Protein AF-A0A851FBN4-F1 (afdb_monomer_lite)

Secondary structure (DSSP, 8-state):
----SS-EEEETTTT--EEE-SSTTTSGGGTTS-GGGGT--TT-EEEEEETTTTEEEEEEPPP-S-PPTT------SPPPPPPPPPPPP---------------------

Organism: Pitta sordida (NCBI:txid9163)

Foldseek 3Di:
DQQADQKWKAWPPVPGHTQGGSDPPPRPVNPPPDPVVVVDDQQTWMWIDRPQLRDIDIDGDHDDPPDDPPDDDDDDDDHDDHRDGDDDDPDPPPPPPDDPDDDDDDDDDD

InterPro domains:
  IPR028077 Ubiquitin/SUMO-activating enzyme ubiquitin-like domain [PF14732] (1-68)
  IPR032426 SUMO-activating enzyme subunit 2, C-terminal domain [PF16195] (78-109)

Structure (mmCIF, N/CA/C/O backbone):
data_AF-A0A851FBN4-F1
#
_entry.id   AF-A0A851FBN4-F1
#
loop_
_atom_site.group_PDB
_atom_site.id
_atom_site.type_symbol
_atom_site.label_atom_id
_atom_site.label_alt_id
_atom_site.label_comp_id
_atom_site.label_asym_id
_atom_site.label_entity_id
_at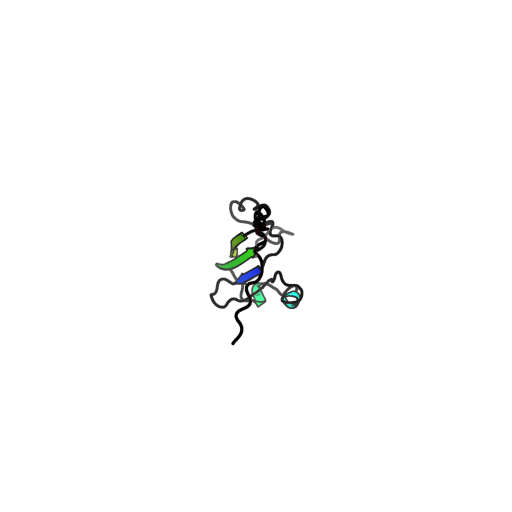om_site.label_seq_id
_atom_site.pdbx_PDB_ins_code
_atom_site.Cartn_x
_atom_site.Cartn_y
_atom_site.Cartn_z
_atom_site.occupancy
_atom_site.B_iso_or_equiv
_atom_site.auth_seq_id
_atom_site.auth_comp_id
_atom_site.auth_asym_id
_atom_site.auth_atom_id
_atom_site.pdbx_PDB_model_num
ATOM 1 N N . LYS A 1 1 ? 0.820 8.939 6.995 1.00 86.38 1 LYS A N 1
ATOM 2 C CA . LYS A 1 1 ? 0.852 8.186 8.279 1.00 86.38 1 LYS A CA 1
ATOM 3 C C . LYS A 1 1 ? 2.226 7.571 8.571 1.00 86.38 1 LYS A C 1
ATOM 5 O O . LYS A 1 1 ? 2.703 7.781 9.675 1.00 86.38 1 LYS A O 1
ATOM 10 N N . PHE A 1 2 ? 2.866 6.883 7.616 1.00 91.69 2 PHE A N 1
ATOM 11 C CA . PHE A 1 2 ? 4.118 6.131 7.840 1.00 91.69 2 PHE A CA 1
ATOM 12 C C . PHE A 1 2 ? 5.425 6.848 7.448 1.00 91.69 2 PHE A C 1
ATOM 14 O O . PHE A 1 2 ? 6.485 6.254 7.561 1.00 91.69 2 PHE A O 1
ATOM 21 N N . ALA A 1 3 ? 5.358 8.122 7.041 1.00 92.12 3 ALA A N 1
ATOM 22 C CA . ALA A 1 3 ? 6.521 8.988 6.785 1.00 92.12 3 ALA A CA 1
ATOM 23 C C . ALA A 1 3 ? 7.542 8.470 5.743 1.00 92.12 3 ALA A C 1
ATOM 25 O O . ALA A 1 3 ? 8.709 8.847 5.812 1.00 92.12 3 ALA A O 1
ATOM 26 N N . MET A 1 4 ? 7.077 7.669 4.778 1.00 93.50 4 MET A N 1
ATOM 27 C CA . MET A 1 4 ? 7.837 7.324 3.572 1.00 93.50 4 MET A CA 1
ATOM 28 C C . MET A 1 4 ? 7.971 8.542 2.651 1.00 93.50 4 MET A C 1
ATOM 30 O O . MET A 1 4 ? 7.046 9.356 2.562 1.00 93.50 4 MET A O 1
ATOM 34 N N . VAL A 1 5 ? 9.128 8.671 2.009 1.00 94.88 5 VAL A N 1
ATOM 35 C CA . VAL A 1 5 ? 9.497 9.736 1.069 1.00 94.88 5 VAL A CA 1
ATOM 36 C C . VAL A 1 5 ? 9.115 9.353 -0.358 1.00 94.88 5 VAL A C 1
ATOM 38 O O . VAL A 1 5 ? 8.460 10.144 -1.033 1.00 94.88 5 VAL A O 1
ATOM 41 N N . ALA A 1 6 ? 9.503 8.159 -0.801 1.00 96.56 6 ALA A N 1
ATOM 42 C CA . ALA A 1 6 ? 9.287 7.658 -2.154 1.00 96.56 6 ALA A CA 1
ATOM 43 C C . ALA A 1 6 ? 8.976 6.149 -2.099 1.00 96.56 6 ALA A C 1
ATOM 45 O O . ALA A 1 6 ? 9.861 5.334 -2.351 1.00 96.56 6 ALA A O 1
ATOM 46 N N . PRO A 1 7 ? 7.752 5.771 -1.684 1.00 97.38 7 PRO A N 1
ATOM 47 C CA . PRO A 1 7 ? 7.409 4.376 -1.456 1.00 97.38 7 PRO A CA 1
ATOM 48 C C . PRO A 1 7 ? 7.068 3.625 -2.747 1.00 97.38 7 PRO A C 1
ATOM 50 O O . PRO A 1 7 ? 6.259 4.091 -3.548 1.00 97.38 7 PRO A O 1
ATOM 53 N N . ASP A 1 8 ? 7.565 2.400 -2.841 1.00 98.25 8 ASP A N 1
ATOM 54 C CA . ASP A 1 8 ? 7.111 1.355 -3.749 1.00 98.25 8 ASP A CA 1
ATOM 55 C C . ASP A 1 8 ? 6.224 0.377 -2.973 1.00 98.25 8 ASP A C 1
ATOM 57 O O . ASP A 1 8 ? 6.615 -0.138 -1.925 1.00 98.25 8 ASP A O 1
ATOM 61 N N . VAL A 1 9 ? 4.999 0.131 -3.444 1.00 98.50 9 VAL A N 1
ATOM 62 C CA . VAL A 1 9 ? 4.028 -0.725 -2.746 1.00 98.50 9 VAL A CA 1
ATOM 63 C C . VAL A 1 9 ? 3.576 -1.862 -3.641 1.00 98.50 9 VAL A C 1
ATOM 65 O O . VAL A 1 9 ? 2.991 -1.634 -4.701 1.00 98.50 9 VAL A O 1
ATOM 68 N N . GLN A 1 10 ? 3.757 -3.09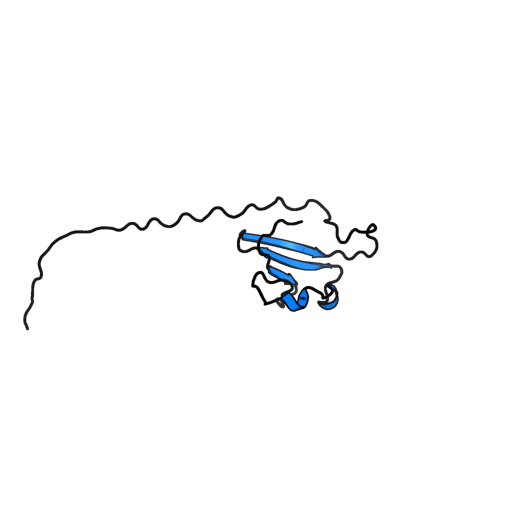1 -3.164 1.00 98.44 10 GLN A N 1
ATOM 69 C CA . GLN A 1 10 ? 3.319 -4.307 -3.840 1.00 98.44 10 GLN A CA 1
ATOM 70 C C . GLN A 1 10 ? 2.428 -5.182 -2.955 1.00 98.44 10 GLN A C 1
ATOM 72 O O . GLN A 1 10 ? 2.457 -5.108 -1.724 1.00 98.44 10 GLN A O 1
ATOM 77 N N . ILE A 1 11 ? 1.651 -6.057 -3.591 1.00 98.19 11 ILE A N 1
ATOM 78 C CA . ILE A 1 11 ? 0.945 -7.136 -2.893 1.00 98.19 11 ILE A CA 1
ATOM 79 C C . ILE A 1 11 ? 1.948 -8.253 -2.574 1.00 98.19 11 ILE A C 1
ATOM 81 O O . ILE A 1 11 ? 2.622 -8.763 -3.468 1.00 98.19 11 ILE A O 1
ATOM 85 N N . ASP A 1 12 ? 2.013 -8.667 -1.308 1.00 96.56 12 ASP A N 1
ATOM 86 C CA . ASP A 1 12 ? 2.837 -9.792 -0.844 1.00 96.56 12 ASP A CA 1
ATOM 87 C C . ASP A 1 12 ? 2.134 -11.130 -1.159 1.00 96.56 12 ASP A C 1
ATOM 89 O O . ASP A 1 12 ? 1.634 -11.837 -0.282 1.00 96.56 12 ASP A O 1
ATOM 93 N N . ASP A 1 13 ? 2.000 -11.427 -2.456 1.00 93.06 13 ASP A N 1
ATOM 94 C CA . ASP A 1 13 ? 1.376 -12.644 -2.997 1.00 93.06 13 ASP A CA 1
ATOM 95 C C . ASP A 1 13 ? 2.338 -13.508 -3.834 1.00 93.06 13 ASP A C 1
ATOM 97 O O . ASP A 1 13 ? 1.930 -14.508 -4.431 1.00 93.06 13 ASP A O 1
ATOM 101 N N . GLY A 1 14 ? 3.615 -13.118 -3.892 1.00 92.56 14 GLY A N 1
ATOM 102 C CA . GLY A 1 14 ? 4.659 -13.771 -4.682 1.00 92.56 14 GLY A CA 1
ATOM 103 C C . GLY A 1 14 ? 4.601 -13.499 -6.190 1.00 92.56 14 GLY A C 1
ATOM 104 O O . GLY A 1 14 ? 5.456 -14.001 -6.916 1.00 92.56 14 GLY A O 1
ATOM 105 N N . LYS A 1 15 ? 3.628 -12.719 -6.682 1.00 93.50 15 LYS A N 1
ATOM 106 C CA . LYS A 1 15 ? 3.535 -12.336 -8.103 1.00 93.50 15 LYS A CA 1
ATOM 107 C C . LYS A 1 15 ? 4.209 -11.003 -8.407 1.00 93.50 15 LYS A C 1
ATOM 109 O O . LYS A 1 15 ? 4.464 -10.729 -9.575 1.00 93.50 15 LYS A O 1
ATOM 114 N N . GLY A 1 16 ? 4.469 -10.189 -7.383 1.00 85.81 16 GLY A N 1
ATOM 115 C CA . GLY A 1 16 ? 5.044 -8.854 -7.550 1.00 85.81 16 GLY A CA 1
ATOM 116 C C . GLY A 1 16 ? 4.055 -7.872 -8.176 1.00 85.81 16 GLY A C 1
ATOM 117 O O . GLY A 1 16 ? 4.430 -7.082 -9.035 1.00 85.81 16 GLY A O 1
ATOM 118 N N . THR A 1 17 ? 2.770 -7.946 -7.808 1.00 94.75 17 THR A N 1
ATOM 119 C CA . THR A 1 17 ? 1.779 -6.978 -8.302 1.00 94.75 17 THR A CA 1
ATOM 120 C C . THR A 1 17 ? 2.060 -5.605 -7.687 1.00 94.75 17 THR A C 1
ATOM 122 O O . THR A 1 17 ? 1.786 -5.404 -6.502 1.00 94.75 17 THR A O 1
ATOM 125 N N . ILE A 1 18 ? 2.580 -4.674 -8.490 1.00 96.62 18 ILE A N 1
ATOM 126 C CA . ILE A 1 18 ? 2.898 -3.299 -8.078 1.00 96.62 18 ILE A CA 1
ATOM 127 C C . ILE A 1 18 ? 1.625 -2.442 -8.091 1.00 96.62 18 ILE A C 1
ATOM 129 O O . ILE A 1 18 ? 0.868 -2.431 -9.065 1.00 96.62 18 ILE A O 1
ATOM 133 N N . LEU A 1 19 ? 1.385 -1.729 -6.992 1.00 98.19 19 LEU A N 1
ATOM 134 C CA . LEU A 1 19 ? 0.251 -0.822 -6.802 1.00 98.19 19 LEU A CA 1
ATOM 135 C C . LEU A 1 19 ? 0.675 0.639 -6.938 1.00 98.19 19 LEU A C 1
ATOM 137 O O . LEU A 1 19 ? 0.011 1.400 -7.643 1.00 98.19 19 LEU A O 1
ATOM 141 N N . ILE A 1 20 ? 1.768 0.997 -6.264 1.00 98.44 20 ILE A N 1
ATOM 142 C CA . ILE A 1 20 ? 2.380 2.327 -6.238 1.00 98.44 20 ILE A CA 1
ATOM 143 C C . ILE A 1 20 ? 3.851 2.135 -6.587 1.00 98.44 20 ILE A C 1
ATOM 145 O O . ILE A 1 20 ? 4.489 1.267 -5.994 1.00 98.44 20 ILE A O 1
ATOM 149 N N . SER A 1 21 ? 4.351 2.923 -7.531 1.00 98.19 21 SER A N 1
ATOM 150 C CA . SER A 1 21 ? 5.768 3.014 -7.867 1.00 98.19 21 SER A CA 1
ATOM 151 C C . SER A 1 21 ? 6.301 4.387 -7.470 1.00 98.19 21 SER A C 1
ATOM 153 O O . SER A 1 21 ? 5.586 5.391 -7.581 1.00 98.19 21 SER A O 1
ATOM 155 N N . SER A 1 22 ? 7.546 4.428 -7.004 1.00 97.62 22 SER A N 1
ATOM 156 C CA . SER A 1 22 ? 8.285 5.671 -6.786 1.00 97.62 22 SER A CA 1
ATOM 157 C C . SER A 1 22 ? 8.727 6.331 -8.102 1.00 97.62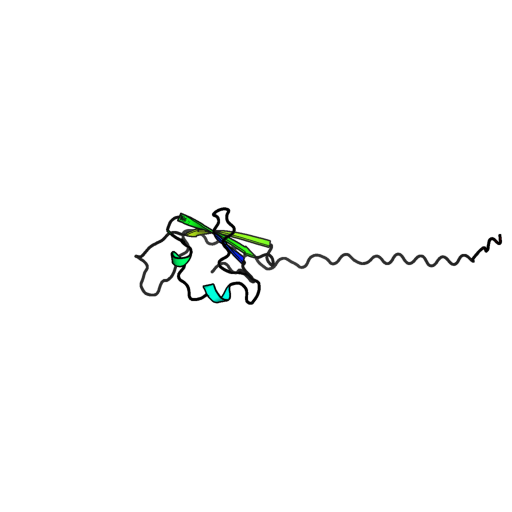 22 SER A C 1
ATOM 159 O O . SER A 1 22 ? 9.062 7.519 -8.108 1.00 97.62 22 SER A O 1
ATOM 161 N N . GLU A 1 23 ? 8.676 5.602 -9.222 1.00 97.56 23 GLU A N 1
ATOM 162 C CA . GLU A 1 23 ? 8.980 6.110 -10.557 1.00 97.56 23 GLU A CA 1
ATOM 163 C C . GLU A 1 23 ? 7.769 6.830 -11.189 1.00 97.56 23 GLU A C 1
ATOM 165 O O . GLU A 1 23 ? 6.661 6.295 -11.307 1.00 97.56 23 GLU A O 1
ATOM 170 N N . GLU A 1 24 ? 7.984 8.080 -11.617 1.00 95.94 24 GLU A N 1
ATOM 171 C CA . GLU A 1 24 ? 6.954 8.914 -12.247 1.00 95.94 24 GLU A CA 1
ATOM 172 C C . GLU A 1 24 ? 6.431 8.271 -13.543 1.00 95.94 24 GLU A C 1
ATOM 174 O O . GLU A 1 24 ? 7.200 7.845 -14.405 1.00 95.94 24 GLU A O 1
ATOM 179 N N . GLY A 1 25 ? 5.105 8.223 -13.698 1.00 96.75 25 GLY A N 1
ATOM 180 C CA . GLY A 1 25 ? 4.446 7.678 -14.885 1.00 96.75 25 GLY A CA 1
ATOM 181 C C . GLY A 1 25 ? 4.168 6.168 -14.875 1.00 96.75 25 GLY A C 1
ATOM 182 O O . GLY A 1 25 ? 3.419 5.709 -15.738 1.00 96.75 25 GLY A O 1
ATOM 183 N N . GLU A 1 26 ? 4.680 5.383 -13.919 1.00 97.44 26 GLU A N 1
ATOM 184 C CA . GLU A 1 26 ? 4.474 3.924 -13.933 1.00 97.44 26 GLU A CA 1
ATOM 185 C C . GLU A 1 26 ? 3.085 3.493 -13.438 1.00 97.44 26 GLU A C 1
ATOM 187 O O . GLU A 1 26 ? 2.414 2.669 -14.064 1.00 97.44 26 GLU A O 1
ATOM 192 N N . THR A 1 27 ? 2.624 4.051 -12.315 1.00 97.75 27 THR A N 1
ATOM 193 C CA . THR A 1 27 ? 1.390 3.600 -11.641 1.00 97.75 27 THR A CA 1
ATOM 194 C C . THR A 1 27 ? 0.271 4.639 -11.611 1.00 97.75 27 THR A C 1
ATOM 196 O O . THR A 1 27 ? -0.736 4.435 -10.938 1.00 97.75 27 THR A O 1
ATOM 199 N N . GLU A 1 28 ? 0.377 5.738 -12.361 1.00 97.75 28 GLU A N 1
ATOM 200 C CA . GLU A 1 28 ? -0.613 6.831 -12.332 1.00 97.75 28 GLU A CA 1
ATOM 201 C C . GLU A 1 28 ? -2.035 6.380 -12.697 1.00 97.75 28 GLU A C 1
ATOM 203 O O . GLU A 1 28 ? -3.026 6.860 -12.138 1.00 97.75 28 GLU A O 1
ATOM 208 N N . ALA A 1 29 ? -2.148 5.400 -13.598 1.00 97.56 29 ALA A N 1
ATOM 209 C CA . ALA A 1 29 ? -3.426 4.809 -13.987 1.00 97.56 29 ALA A CA 1
ATOM 210 C C . ALA A 1 29 ? -4.142 4.100 -12.820 1.00 97.56 29 ALA A C 1
ATOM 212 O O . ALA A 1 29 ? -5.357 3.902 -12.875 1.00 97.56 29 ALA A O 1
ATOM 213 N N . ASN A 1 30 ? -3.423 3.738 -11.754 1.00 97.69 30 ASN A N 1
ATOM 214 C CA . ASN A 1 30 ? -3.992 3.089 -10.576 1.00 97.69 30 ASN A CA 1
ATOM 215 C C . ASN A 1 30 ? -4.601 4.086 -9.579 1.00 97.69 30 ASN A C 1
ATOM 217 O O . ASN A 1 30 ? -5.463 3.686 -8.802 1.00 97.69 30 ASN A O 1
ATOM 221 N N . ASN A 1 31 ? -4.229 5.373 -9.627 1.00 96.88 31 ASN A N 1
ATOM 222 C CA . ASN A 1 31 ? -4.537 6.370 -8.586 1.00 96.88 31 ASN A CA 1
ATOM 223 C C . ASN A 1 31 ? -6.034 6.544 -8.277 1.00 96.88 31 ASN A C 1
ATOM 225 O O . ASN A 1 31 ? -6.401 6.918 -7.168 1.00 96.88 31 ASN A O 1
ATOM 229 N N . HIS A 1 32 ? -6.902 6.300 -9.258 1.00 97.31 32 HIS A N 1
ATOM 230 C CA . HIS A 1 32 ? -8.353 6.468 -9.131 1.00 97.31 32 HIS A CA 1
ATOM 231 C C . HIS A 1 32 ? -9.107 5.140 -8.958 1.00 97.31 32 HIS A C 1
ATOM 233 O O . HIS A 1 32 ? -10.337 5.131 -8.878 1.00 97.31 32 HIS A O 1
ATOM 239 N N . ARG A 1 33 ? -8.392 4.010 -8.948 1.00 98.00 33 ARG A N 1
ATOM 240 C CA . ARG A 1 33 ? -8.976 2.672 -8.826 1.00 98.00 33 ARG A CA 1
ATOM 241 C C . ARG A 1 33 ? -9.164 2.305 -7.361 1.00 98.00 33 ARG A C 1
ATOM 243 O O . ARG A 1 33 ? -8.433 2.763 -6.486 1.00 98.00 33 ARG A O 1
ATOM 250 N N . LYS A 1 34 ? -10.140 1.443 -7.081 1.00 98.00 34 LYS A N 1
ATOM 251 C CA . LYS A 1 34 ? -10.359 0.944 -5.721 1.00 98.00 34 LYS A CA 1
ATOM 252 C C . LYS A 1 34 ? -9.357 -0.161 -5.417 1.00 98.00 34 LYS A C 1
ATOM 254 O O . LYS A 1 34 ? -9.027 -0.960 -6.288 1.00 98.00 34 LYS A O 1
ATOM 259 N N . LEU A 1 35 ? -8.959 -0.288 -4.152 1.00 98.12 35 LEU A N 1
ATOM 260 C CA . LEU A 1 35 ? -8.096 -1.390 -3.701 1.00 98.12 35 LEU A CA 1
ATOM 261 C C . LEU A 1 35 ? -8.700 -2.770 -4.034 1.00 98.12 35 LEU A C 1
ATOM 263 O O . LEU A 1 35 ? -7.986 -3.687 -4.443 1.00 98.12 35 LEU A O 1
ATOM 267 N N . SER A 1 36 ? -10.029 -2.901 -3.956 1.00 97.62 36 SER A N 1
ATOM 268 C CA . SER A 1 3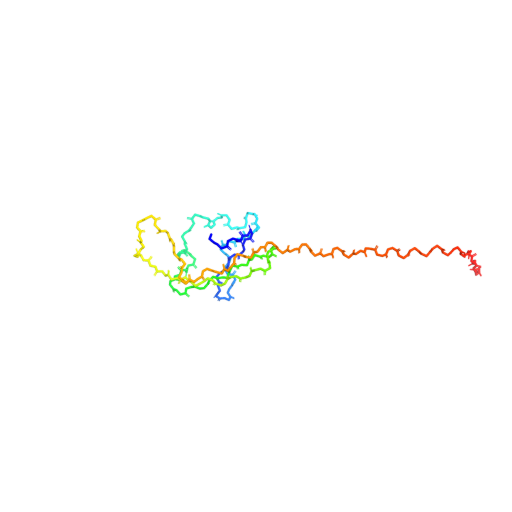6 ? -10.759 -4.117 -4.341 1.00 97.62 36 SER A CA 1
ATOM 269 C C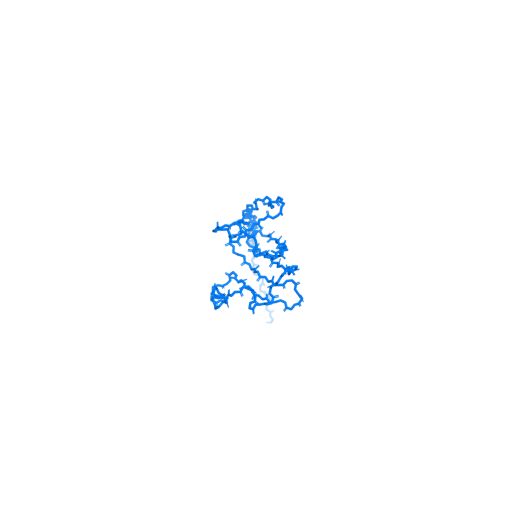 . SER A 1 36 ? -10.535 -4.541 -5.797 1.00 97.62 36 SER A C 1
ATOM 271 O O . SER A 1 36 ? -10.590 -5.733 -6.096 1.00 97.62 36 SER A O 1
ATOM 273 N N . ASP A 1 37 ? -10.238 -3.600 -6.699 1.00 97.75 37 ASP A N 1
ATOM 274 C CA . ASP A 1 37 ? -10.005 -3.878 -8.123 1.00 97.75 37 ASP A CA 1
ATOM 275 C C . ASP A 1 37 ? -8.677 -4.621 -8.358 1.00 97.75 37 ASP A C 1
ATOM 277 O O . ASP A 1 37 ? -8.443 -5.147 -9.446 1.00 97.75 37 ASP A O 1
ATOM 281 N N . PHE A 1 38 ? -7.815 -4.672 -7.338 1.00 96.75 38 PHE A N 1
ATOM 282 C CA . PHE A 1 38 ? -6.555 -5.419 -7.305 1.00 96.75 38 PHE A CA 1
ATOM 283 C C . PHE A 1 38 ? -6.652 -6.678 -6.432 1.00 96.75 38 PHE A C 1
ATOM 285 O O . PHE A 1 38 ? -5.638 -7.241 -6.032 1.00 96.75 38 PHE A O 1
ATOM 292 N N . ALA A 1 39 ? -7.874 -7.119 -6.109 1.00 95.94 39 ALA A N 1
ATOM 293 C CA . ALA A 1 39 ? -8.146 -8.242 -5.210 1.00 95.94 39 ALA A CA 1
ATOM 294 C C . ALA A 1 39 ? -7.586 -8.067 -3.781 1.00 95.94 39 ALA A C 1
ATOM 296 O O . ALA A 1 39 ? -7.402 -9.049 -3.054 1.00 95.94 39 ALA A O 1
ATOM 297 N N . ILE A 1 40 ? -7.364 -6.820 -3.351 1.00 97.94 40 ILE A N 1
ATOM 298 C CA . ILE A 1 40 ? -7.039 -6.496 -1.961 1.00 97.94 40 ILE A CA 1
ATOM 299 C C . ILE A 1 40 ? -8.314 -6.642 -1.133 1.00 97.94 40 ILE A C 1
ATOM 301 O O . ILE A 1 40 ? -9.348 -6.043 -1.431 1.00 97.94 40 ILE A O 1
ATOM 305 N N . ARG A 1 41 ? -8.237 -7.471 -0.097 1.00 97.62 41 ARG A N 1
ATOM 306 C CA . ARG A 1 41 ? -9.350 -7.845 0.777 1.00 97.62 41 ARG A CA 1
ATOM 307 C C . ARG A 1 41 ? -8.856 -7.998 2.211 1.00 97.62 41 ARG A C 1
ATOM 309 O O . ARG A 1 41 ? -7.671 -7.832 2.493 1.00 97.62 41 ARG A O 1
ATOM 316 N N . ASN A 1 42 ? -9.762 -8.354 3.119 1.00 98.31 42 ASN A N 1
ATOM 317 C CA . ASN A 1 42 ? -9.381 -8.691 4.485 1.00 98.31 42 ASN A CA 1
ATOM 318 C C . ASN A 1 42 ? -8.269 -9.756 4.511 1.00 98.31 42 ASN A C 1
ATOM 320 O O . ASN A 1 42 ? -8.396 -10.802 3.871 1.00 98.31 42 ASN A O 1
ATOM 324 N N . GLY A 1 43 ? -7.207 -9.493 5.267 1.00 97.25 43 GLY A N 1
ATOM 325 C CA . GLY A 1 43 ? -6.040 -10.361 5.400 1.00 97.25 43 GLY A CA 1
ATOM 326 C C . GLY A 1 43 ? -5.003 -10.227 4.282 1.00 97.25 43 GLY A C 1
ATOM 327 O O . GLY A 1 43 ? -3.973 -10.895 4.352 1.00 97.25 43 GLY A O 1
ATOM 328 N N . THR A 1 44 ? -5.226 -9.386 3.265 1.00 98.19 44 THR A N 1
ATOM 329 C CA . THR A 1 44 ? -4.183 -9.082 2.276 1.00 98.19 44 THR A CA 1
ATOM 330 C C . THR A 1 44 ? -2.988 -8.425 2.967 1.00 98.19 44 THR A C 1
ATOM 332 O O . THR A 1 44 ? -3.149 -7.556 3.827 1.00 98.19 44 THR A O 1
ATOM 335 N N . ARG A 1 45 ? -1.782 -8.838 2.572 1.00 98.19 45 ARG A N 1
ATOM 336 C CA . ARG A 1 45 ? -0.521 -8.240 3.008 1.00 98.19 45 ARG A CA 1
ATOM 337 C C . ARG A 1 45 ? 0.048 -7.387 1.888 1.00 98.19 45 ARG A C 1
ATOM 339 O O . ARG A 1 45 ? 0.095 -7.826 0.740 1.00 98.19 45 ARG A O 1
ATOM 346 N N . LEU A 1 46 ? 0.454 -6.173 2.232 1.00 98.38 46 LEU A N 1
ATOM 347 C CA . LEU A 1 46 ? 1.161 -5.266 1.339 1.00 98.38 46 LEU A CA 1
ATOM 348 C C . LEU A 1 46 ? 2.579 -5.078 1.869 1.00 98.38 46 LEU A C 1
ATOM 350 O O . LEU A 1 46 ? 2.775 -4.966 3.080 1.00 98.38 46 LEU A O 1
ATOM 354 N N . GLN A 1 47 ? 3.548 -5.030 0.968 1.00 98.19 47 GLN A N 1
ATOM 355 C CA . GLN A 1 47 ? 4.914 -4.639 1.281 1.00 98.19 47 GLN A CA 1
ATOM 356 C C . GLN A 1 47 ? 5.135 -3.247 0.709 1.00 98.19 47 GLN A C 1
ATOM 358 O O . GLN A 1 47 ? 4.916 -3.040 -0.483 1.00 98.19 47 GLN A O 1
ATOM 363 N N . ALA A 1 48 ? 5.501 -2.309 1.576 1.00 97.75 48 ALA A N 1
ATOM 364 C CA . ALA A 1 48 ? 5.874 -0.957 1.207 1.00 97.75 48 ALA A CA 1
ATOM 365 C C . ALA A 1 48 ? 7.369 -0.776 1.479 1.00 97.75 48 ALA A C 1
ATOM 367 O O . ALA A 1 48 ? 7.803 -0.887 2.627 1.00 97.75 48 ALA A O 1
ATOM 368 N N . ASP A 1 49 ? 8.131 -0.515 0.430 1.00 97.19 49 ASP A N 1
ATOM 369 C CA . ASP A 1 49 ? 9.569 -0.297 0.474 1.00 97.19 49 ASP A CA 1
ATOM 370 C C . ASP A 1 49 ? 9.869 1.165 0.159 1.00 97.19 49 ASP A C 1
ATOM 372 O O . ASP A 1 49 ? 9.344 1.723 -0.796 1.00 97.19 49 ASP A O 1
ATOM 376 N N . ASP A 1 50 ? 10.719 1.794 0.962 1.00 96.81 50 ASP A N 1
ATOM 377 C CA . ASP A 1 50 ? 11.311 3.089 0.647 1.00 96.81 50 ASP A CA 1
ATOM 378 C C . ASP A 1 50 ? 12.831 2.926 0.577 1.00 96.81 50 ASP A C 1
ATOM 380 O O . ASP A 1 50 ? 13.528 2.839 1.597 1.00 96.81 50 ASP A O 1
ATOM 384 N N . PHE A 1 51 ? 13.352 2.868 -0.648 1.00 94.38 51 PHE A N 1
ATOM 385 C CA . PHE A 1 51 ? 14.778 2.668 -0.898 1.00 94.38 51 PHE A CA 1
ATOM 386 C C . PHE A 1 51 ? 15.637 3.866 -0.472 1.00 94.38 51 PHE A C 1
ATOM 388 O O . PHE A 1 51 ? 16.817 3.688 -0.168 1.00 94.38 51 PHE A O 1
ATOM 395 N N . LEU A 1 52 ? 15.074 5.080 -0.405 1.00 94.44 52 LEU A N 1
ATOM 396 C CA . LEU A 1 52 ? 15.804 6.270 0.052 1.00 94.44 52 LEU A CA 1
ATOM 397 C C . LEU A 1 52 ? 16.049 6.228 1.563 1.00 94.44 52 LEU A C 1
ATOM 399 O O . LEU A 1 52 ? 17.042 6.768 2.058 1.00 94.44 52 LEU A O 1
ATOM 403 N N . GLN A 1 53 ? 15.135 5.599 2.297 1.00 93.00 53 GLN A N 1
ATOM 404 C CA . GLN A 1 53 ? 15.198 5.467 3.749 1.00 93.00 53 GLN A CA 1
ATOM 405 C C . GLN A 1 53 ? 15.727 4.107 4.220 1.00 93.00 53 GLN A C 1
ATOM 407 O O . GLN A 1 53 ? 15.937 3.958 5.422 1.00 93.00 53 GLN A O 1
ATOM 412 N N . ASP A 1 54 ? 15.980 3.153 3.311 1.00 93.44 54 ASP A N 1
ATOM 413 C CA . ASP A 1 54 ? 16.370 1.769 3.644 1.00 93.44 54 ASP A CA 1
ATOM 414 C C . ASP A 1 54 ? 15.353 1.141 4.616 1.00 93.44 54 ASP A C 1
ATOM 416 O O . ASP A 1 54 ? 15.695 0.593 5.667 1.00 93.44 54 ASP A O 1
ATOM 420 N N . TYR A 1 55 ? 14.066 1.336 4.302 1.00 93.31 55 TYR A N 1
ATOM 421 C CA . TYR A 1 55 ? 12.953 1.022 5.187 1.00 93.31 55 TYR A CA 1
ATOM 422 C C . TYR A 1 55 ? 11.876 0.202 4.479 1.00 93.31 55 TYR A C 1
ATOM 424 O O . TYR A 1 55 ? 11.249 0.662 3.528 1.00 93.31 55 TYR A O 1
ATOM 432 N N . THR A 1 56 ? 11.613 -0.988 5.016 1.00 95.31 56 THR A N 1
ATOM 433 C CA . THR A 1 56 ? 10.532 -1.877 4.578 1.00 95.31 56 THR A CA 1
ATOM 434 C C . THR A 1 56 ? 9.463 -1.977 5.661 1.00 95.31 56 THR A C 1
ATOM 436 O O . THR A 1 56 ? 9.757 -2.301 6.816 1.00 95.31 56 THR A O 1
ATOM 439 N N . LEU A 1 57 ? 8.202 -1.771 5.281 1.00 94.94 57 LEU A N 1
ATOM 440 C CA . LEU A 1 57 ? 7.035 -1.950 6.138 1.00 94.94 57 LEU A CA 1
ATOM 441 C C . LEU A 1 57 ? 6.075 -2.980 5.538 1.00 94.94 57 LEU A C 1
ATOM 443 O O . LEU A 1 57 ? 5.576 -2.822 4.425 1.00 94.94 57 LEU A O 1
ATOM 447 N N . LEU A 1 58 ? 5.744 -4.003 6.325 1.00 95.69 58 LEU A N 1
ATOM 448 C CA . LEU A 1 58 ? 4.668 -4.939 6.008 1.00 95.69 58 LEU A CA 1
ATOM 449 C C . LEU A 1 58 ? 3.351 -4.447 6.614 1.00 95.69 58 LEU A C 1
ATOM 451 O O . LEU A 1 58 ? 3.224 -4.313 7.832 1.00 95.69 58 LEU A O 1
ATOM 455 N N . ILE A 1 59 ? 2.359 -4.210 5.761 1.00 96.69 59 ILE A N 1
ATOM 456 C CA . ILE A 1 59 ? 1.035 -3.714 6.138 1.00 96.69 59 ILE A CA 1
ATOM 457 C C . ILE A 1 59 ? 0.034 -4.864 6.033 1.00 96.69 59 ILE A C 1
ATOM 459 O O . ILE A 1 59 ? -0.165 -5.439 4.962 1.00 96.69 59 ILE A O 1
ATOM 463 N N . ASN A 1 60 ? -0.625 -5.185 7.145 1.00 97.12 60 ASN A N 1
ATOM 464 C CA . ASN A 1 60 ? -1.739 -6.129 7.166 1.00 97.12 60 ASN A CA 1
ATOM 465 C C . ASN A 1 60 ? -3.052 -5.363 6.983 1.00 97.12 60 ASN A C 1
ATOM 467 O O . ASN A 1 60 ? -3.361 -4.474 7.776 1.00 97.12 60 ASN A O 1
ATOM 471 N N . VAL A 1 61 ? -3.832 -5.712 5.961 1.00 98.06 61 VAL A N 1
ATOM 472 C CA . VAL A 1 61 ? -5.120 -5.068 5.683 1.00 98.06 61 VAL A CA 1
ATOM 473 C C . VAL A 1 61 ? -6.229 -5.780 6.449 1.00 98.06 61 VAL A C 1
ATOM 475 O O . VAL A 1 61 ? -6.508 -6.955 6.206 1.00 98.06 61 VAL A O 1
ATOM 478 N N . LEU A 1 62 ? -6.899 -5.054 7.342 1.00 98.12 62 LEU A N 1
ATOM 479 C CA . LEU A 1 62 ? -8.164 -5.470 7.943 1.00 98.12 62 LEU A CA 1
ATOM 480 C C . LEU A 1 62 ? -9.287 -4.680 7.279 1.00 98.12 62 LEU A C 1
ATOM 482 O O . LEU A 1 62 ? -9.287 -3.453 7.315 1.00 98.12 62 LEU A O 1
ATOM 486 N N . HIS A 1 63 ? -10.218 -5.375 6.634 1.00 98.19 63 HIS A N 1
ATOM 487 C CA . HIS A 1 63 ? -11.363 -4.712 6.019 1.00 98.19 63 HIS A CA 1
ATOM 488 C C . HIS A 1 63 ? -12.462 -4.507 7.063 1.00 98.19 63 HIS A C 1
ATOM 490 O O . HIS A 1 63 ? -12.837 -5.454 7.752 1.00 98.19 63 HIS A O 1
ATOM 496 N N . SER A 1 64 ? -12.984 -3.286 7.138 1.00 97.38 64 SER A N 1
ATOM 497 C CA . SER A 1 64 ? -14.142 -2.921 7.948 1.00 97.38 64 SER A CA 1
ATOM 498 C C . SER A 1 64 ? -15.022 -1.966 7.147 1.00 97.38 64 SER A C 1
ATOM 500 O O . SER A 1 64 ? -14.503 -1.048 6.512 1.00 97.38 64 SER A O 1
ATOM 502 N N . GLU A 1 65 ? -16.336 -2.183 7.174 1.00 96.56 65 GLU A N 1
ATOM 503 C CA . GLU A 1 65 ? -17.332 -1.205 6.705 1.00 96.56 65 GLU A CA 1
ATOM 504 C C . GLU A 1 65 ? -17.836 -0.318 7.860 1.00 96.56 65 GLU A C 1
ATOM 506 O O . GLU A 1 65 ? -18.470 0.709 7.627 1.00 96.56 65 GLU A O 1
ATOM 511 N N . ASP A 1 66 ? -17.495 -0.681 9.101 1.00 96.00 66 ASP A N 1
ATOM 512 C CA . ASP A 1 66 ? -17.907 -0.013 10.333 1.00 96.00 66 ASP A CA 1
ATOM 513 C C . ASP A 1 66 ? -16.807 0.948 10.818 1.00 96.00 66 ASP A C 1
ATOM 515 O O . ASP A 1 66 ? -16.209 0.752 11.876 1.00 96.00 66 ASP A O 1
ATOM 519 N N . LEU A 1 67 ? -16.491 1.966 10.014 1.00 96.25 67 LEU A N 1
ATOM 520 C CA . LEU A 1 67 ? -15.628 3.081 10.423 1.00 96.25 67 LEU A CA 1
ATOM 521 C C . LEU A 1 67 ? -16.476 4.295 10.809 1.00 96.25 67 LEU A C 1
ATOM 523 O O . LEU A 1 67 ? -17.587 4.486 10.305 1.00 96.25 67 LEU A O 1
ATOM 527 N N . GLU A 1 68 ? -15.953 5.130 11.711 1.00 96.06 68 GLU A N 1
ATOM 528 C CA . GLU A 1 68 ? -16.596 6.405 12.023 1.00 96.06 68 GLU A CA 1
ATOM 529 C C . GLU A 1 68 ? -16.751 7.257 10.757 1.00 96.06 68 GLU A C 1
ATOM 531 O O . GLU A 1 68 ? -15.988 7.158 9.792 1.00 96.06 68 GLU A O 1
ATOM 536 N N . LYS A 1 69 ? -17.770 8.118 10.751 1.00 95.12 69 LYS A N 1
ATOM 537 C CA . LYS A 1 69 ? -18.011 8.997 9.611 1.00 95.12 69 LYS A CA 1
ATOM 538 C C . LYS A 1 69 ? -16.767 9.857 9.352 1.00 95.12 69 LYS A C 1
ATOM 540 O O . LYS A 1 69 ? -16.214 10.437 10.280 1.00 95.12 69 LYS A O 1
ATOM 545 N N . ASP A 1 70 ? -16.386 9.962 8.081 1.00 94.75 70 ASP A N 1
ATOM 546 C CA . ASP A 1 70 ? -15.219 10.717 7.608 1.00 94.75 70 ASP A CA 1
ATOM 547 C C . ASP A 1 70 ? -13.854 10.105 8.022 1.00 94.75 70 ASP A C 1
ATOM 549 O O . ASP A 1 70 ? -12.812 10.729 7.823 1.00 94.75 70 ASP A O 1
ATOM 553 N N . VAL A 1 71 ? -13.837 8.862 8.533 1.00 96.25 71 VAL A N 1
ATOM 554 C CA . VAL A 1 71 ? -12.621 8.061 8.755 1.00 96.25 71 VAL A CA 1
ATOM 555 C C . VAL A 1 71 ? -12.442 7.051 7.620 1.00 96.25 71 VAL A C 1
ATOM 557 O O . VAL A 1 71 ? -13.294 6.200 7.385 1.00 96.25 71 VAL A O 1
ATOM 560 N N . GLU A 1 72 ? -11.309 7.129 6.920 1.00 96.00 72 GLU A N 1
ATOM 561 C CA . GLU A 1 72 ? -10.996 6.228 5.798 1.00 96.00 72 GLU A CA 1
ATOM 562 C C . GLU A 1 72 ? -10.182 4.996 6.215 1.00 96.00 72 GLU A C 1
ATOM 564 O O . GLU A 1 72 ? -10.310 3.931 5.614 1.00 96.00 72 GLU A O 1
ATOM 569 N N . PHE A 1 73 ? -9.318 5.132 7.226 1.00 96.75 73 PHE A N 1
ATOM 570 C CA . PHE A 1 73 ? -8.495 4.040 7.739 1.00 96.75 73 PHE A CA 1
ATOM 571 C C . PHE A 1 73 ? -8.009 4.315 9.163 1.00 96.75 73 PHE A C 1
ATOM 573 O O . PHE A 1 73 ? -7.843 5.463 9.579 1.00 96.75 73 PHE A O 1
ATOM 580 N N . GLU A 1 74 ? -7.671 3.240 9.872 1.00 95.25 74 GLU A N 1
ATOM 581 C CA . GLU A 1 74 ? -7.073 3.277 11.203 1.00 95.25 74 GLU A CA 1
ATOM 582 C C . GLU A 1 74 ? -5.833 2.380 11.256 1.00 95.25 74 GLU A C 1
ATOM 584 O O . GLU A 1 74 ? -5.713 1.404 10.515 1.00 95.25 74 GLU A O 1
ATOM 589 N N . VAL A 1 75 ? -4.887 2.714 12.136 1.00 94.69 75 VAL A N 1
ATOM 590 C CA . VAL A 1 75 ? -3.737 1.847 12.425 1.00 94.69 75 VAL A CA 1
ATOM 591 C C . VAL A 1 75 ? -4.014 1.132 13.733 1.00 94.69 75 VAL A C 1
ATOM 593 O O . VAL A 1 75 ? -4.178 1.779 14.764 1.00 94.69 75 VAL A O 1
ATOM 596 N N . VAL A 1 76 ? -4.057 -0.196 13.678 1.00 93.75 76 VAL A N 1
ATOM 597 C CA . VAL A 1 76 ? -4.241 -1.039 14.859 1.00 93.75 76 VAL A CA 1
ATOM 598 C C . VAL A 1 76 ? -2.885 -1.270 15.525 1.00 93.75 76 VAL A C 1
ATOM 600 O O . VAL A 1 76 ? -1.959 -1.772 14.889 1.00 93.75 76 VAL A O 1
ATOM 603 N N . GLY A 1 77 ? -2.790 -0.932 16.811 1.00 88.75 77 GLY A N 1
ATOM 604 C CA . GLY A 1 77 ? -1.553 -1.017 17.590 1.00 88.75 77 GLY A CA 1
ATOM 605 C C . GL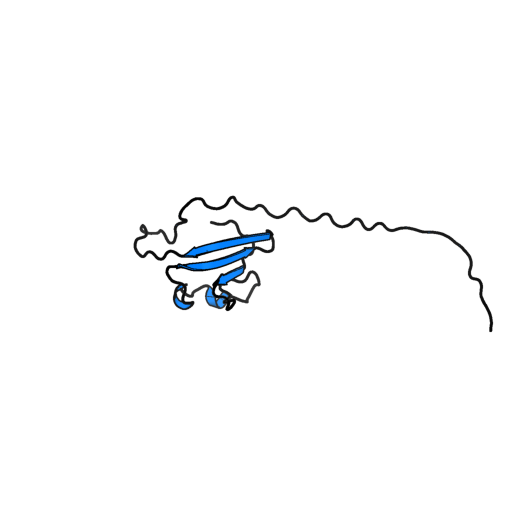Y A 1 77 ? -0.654 0.213 17.438 1.00 88.75 77 GLY A C 1
ATOM 606 O O . GLY A 1 77 ? -1.084 1.268 16.965 1.00 88.75 77 GLY A O 1
ATOM 607 N N . ASP A 1 78 ? 0.600 0.074 17.861 1.00 81.00 78 ASP A N 1
ATOM 608 C CA . ASP A 1 78 ? 1.577 1.155 17.774 1.00 81.00 78 ASP A CA 1
ATOM 609 C C . ASP A 1 78 ? 2.092 1.297 16.341 1.00 81.00 78 ASP A C 1
ATOM 611 O O . ASP A 1 78 ? 2.518 0.332 15.701 1.00 81.00 78 ASP A O 1
ATOM 615 N N . ALA A 1 79 ? 2.063 2.526 15.824 1.00 74.25 79 ALA A N 1
ATOM 616 C CA . ALA A 1 79 ? 2.729 2.821 14.566 1.00 74.25 79 ALA A CA 1
ATOM 617 C C . ALA A 1 79 ? 4.253 2.729 14.770 1.00 74.25 79 ALA A C 1
ATOM 619 O O . ALA A 1 79 ? 4.744 3.208 15.796 1.00 74.25 79 ALA A O 1
ATOM 620 N N . PRO A 1 80 ? 5.005 2.171 13.805 1.00 73.94 80 PRO A N 1
ATOM 621 C CA . PRO A 1 80 ? 6.460 2.130 13.893 1.00 73.94 80 PRO A CA 1
ATOM 622 C C . PRO A 1 80 ? 7.034 3.544 14.056 1.00 73.94 80 PRO A C 1
ATOM 624 O O . PRO A 1 80 ? 6.482 4.518 13.526 1.00 73.94 80 PRO A O 1
ATOM 627 N N . GLU A 1 81 ? 8.133 3.657 14.810 1.00 71.44 81 GLU A N 1
ATOM 628 C CA . GLU A 1 81 ? 8.845 4.925 14.966 1.00 71.44 81 GLU A CA 1
ATOM 629 C C . GLU A 1 81 ? 9.225 5.489 13.592 1.00 71.44 81 GLU A C 1
ATOM 631 O O . GLU A 1 81 ? 9.558 4.753 12.661 1.00 71.44 81 GLU A O 1
ATOM 636 N N . ARG A 1 82 ? 9.142 6.815 13.446 1.00 66.62 82 ARG A N 1
ATOM 637 C CA . ARG A 1 82 ? 9.452 7.472 12.173 1.00 66.62 82 ARG A CA 1
ATOM 638 C C . ARG A 1 82 ? 10.919 7.238 11.831 1.00 66.62 82 ARG A C 1
ATOM 640 O O . ARG A 1 82 ? 11.796 7.708 12.554 1.00 66.62 82 ARG A O 1
ATOM 647 N N . VAL A 1 83 ? 11.171 6.581 10.705 1.00 64.62 83 VAL A N 1
ATOM 648 C CA . VAL A 1 83 ? 12.527 6.408 10.186 1.00 64.62 83 VAL A CA 1
ATOM 649 C C . VAL A 1 83 ? 12.952 7.728 9.541 1.00 64.62 83 VAL A C 1
ATOM 651 O O . VAL A 1 83 ? 12.297 8.239 8.633 1.00 64.62 83 VAL A O 1
ATOM 654 N N . GLY A 1 84 ? 13.995 8.355 10.087 1.00 64.50 84 GLY A N 1
ATOM 655 C CA . GLY A 1 84 ? 14.603 9.539 9.480 1.00 64.50 84 GLY A CA 1
ATOM 656 C C . GLY A 1 84 ? 15.351 9.172 8.193 1.00 64.50 84 GLY A C 1
ATOM 657 O O . GLY A 1 84 ? 15.672 8.002 7.995 1.00 64.50 84 GLY A O 1
ATOM 658 N N . PRO A 1 85 ? 15.651 10.142 7.312 1.00 61.53 85 PRO A N 1
ATOM 659 C CA . PRO A 1 85 ? 16.475 9.875 6.138 1.00 61.53 85 PRO A CA 1
ATOM 660 C C . PRO A 1 85 ? 17.826 9.278 6.553 1.00 61.53 85 PRO A C 1
ATOM 662 O O . PRO A 1 85 ? 18.432 9.721 7.537 1.00 61.53 85 PRO A O 1
ATOM 665 N N . LYS A 1 86 ? 18.297 8.283 5.793 1.00 65.50 86 LYS A N 1
ATOM 666 C CA . LYS A 1 86 ? 19.618 7.682 5.993 1.00 65.50 86 LYS A CA 1
ATOM 667 C C . LYS A 1 86 ? 20.685 8.787 5.915 1.00 65.50 86 LYS A C 1
ATOM 669 O O . LYS A 1 86 ? 20.648 9.593 4.980 1.00 65.50 86 LYS A O 1
ATOM 674 N N . PRO A 1 87 ? 21.624 8.876 6.877 1.00 61.25 87 PRO A N 1
ATOM 675 C CA . PRO A 1 87 ? 22.755 9.786 6.760 1.00 61.25 87 PRO A CA 1
ATOM 676 C C . PRO A 1 87 ? 23.508 9.506 5.452 1.00 61.25 87 PRO A C 1
ATOM 678 O O . PRO A 1 87 ? 23.656 8.333 5.098 1.00 61.25 87 PRO A O 1
ATOM 681 N N . PRO A 1 88 ? 23.993 10.535 4.735 1.00 65.06 88 PRO A N 1
ATOM 682 C CA . PRO A 1 88 ? 24.745 10.319 3.507 1.00 65.06 88 PRO A CA 1
ATOM 683 C C . PRO A 1 88 ? 25.946 9.415 3.790 1.00 65.06 88 PRO A C 1
ATOM 685 O O . PRO A 1 88 ? 26.670 9.627 4.770 1.00 65.06 88 PRO A O 1
ATOM 688 N N . GLU A 1 89 ? 26.158 8.406 2.942 1.00 69.62 89 GLU A N 1
ATOM 689 C CA . GLU A 1 89 ? 27.357 7.580 3.038 1.00 69.62 89 GLU A CA 1
ATOM 690 C C . GLU A 1 89 ? 28.603 8.471 2.909 1.00 69.62 89 GLU A C 1
ATOM 692 O O . GLU A 1 89 ? 28.626 9.395 2.085 1.00 69.62 89 GLU A O 1
ATOM 697 N N . PRO A 1 90 ? 29.652 8.238 3.717 1.00 62.28 90 PRO A N 1
ATOM 698 C CA . PRO A 1 90 ? 30.885 8.987 3.574 1.00 62.28 90 PRO A CA 1
ATOM 699 C C . PRO A 1 90 ? 31.464 8.713 2.184 1.00 62.28 90 PRO A C 1
ATOM 701 O O . PRO A 1 90 ? 31.875 7.595 1.881 1.00 62.28 90 PRO A O 1
ATOM 704 N N . THR A 1 91 ? 31.528 9.751 1.345 1.00 60.19 91 THR A N 1
ATOM 705 C CA . THR A 1 91 ? 32.239 9.699 0.063 1.00 60.19 91 THR A CA 1
ATOM 706 C C . THR A 1 91 ? 33.646 9.150 0.304 1.00 60.19 91 THR A C 1
ATOM 708 O O . THR A 1 91 ? 34.367 9.734 1.130 1.00 60.19 91 THR A O 1
ATOM 711 N N . PRO A 1 92 ? 34.077 8.071 -0.377 1.00 59.53 92 PRO A N 1
ATOM 712 C CA . PRO A 1 92 ? 35.449 7.611 -0.265 1.00 59.53 92 PRO A CA 1
ATOM 713 C C . PRO A 1 92 ? 36.360 8.766 -0.682 1.00 59.53 92 PRO A C 1
ATOM 715 O O . PRO A 1 92 ? 36.272 9.286 -1.794 1.00 59.53 92 PRO A O 1
ATOM 718 N N . ARG A 1 93 ? 37.201 9.227 0.250 1.00 58.41 93 ARG A N 1
ATOM 719 C CA . ARG A 1 93 ? 38.223 10.230 -0.049 1.00 58.41 93 ARG A CA 1
ATOM 720 C C . ARG A 1 93 ? 39.118 9.629 -1.127 1.00 58.41 93 ARG A C 1
ATOM 722 O O . ARG A 1 93 ? 39.814 8.656 -0.855 1.00 58.41 93 ARG A O 1
ATOM 729 N N . ASN A 1 94 ? 39.094 10.203 -2.329 1.00 55.84 94 ASN A N 1
ATOM 730 C CA . ASN A 1 94 ? 40.091 9.922 -3.354 1.00 55.84 94 ASN A CA 1
ATOM 731 C C . ASN A 1 94 ? 41.472 10.202 -2.755 1.00 55.84 94 ASN A C 1
ATOM 733 O O . ASN A 1 94 ? 41.867 11.355 -2.591 1.00 55.84 94 ASN A O 1
ATOM 737 N N . ILE A 1 95 ? 42.198 9.144 -2.402 1.00 52.50 95 ILE A N 1
ATOM 738 C CA . ILE A 1 95 ? 43.617 9.235 -2.090 1.00 52.50 95 ILE A CA 1
ATOM 739 C C . ILE A 1 95 ? 44.314 9.295 -3.450 1.00 52.50 95 ILE A C 1
ATOM 741 O O . ILE A 1 95 ? 44.606 8.265 -4.053 1.00 52.50 95 ILE A O 1
ATOM 745 N N . SER A 1 96 ? 44.526 10.500 -3.983 1.00 55.41 96 SER A N 1
ATOM 746 C CA . SER A 1 96 ? 45.466 10.682 -5.087 1.00 55.41 96 SER A CA 1
ATOM 747 C C . SER A 1 96 ? 46.862 10.390 -4.539 1.00 55.41 96 SER A C 1
ATOM 749 O O . SER A 1 96 ? 47.464 11.241 -3.882 1.00 55.41 96 SER A O 1
ATOM 751 N N . ASN A 1 97 ? 47.365 9.177 -4.760 1.00 47.34 97 ASN A N 1
ATOM 752 C CA . ASN A 1 97 ? 48.762 8.869 -4.496 1.00 47.34 97 ASN A CA 1
ATOM 753 C C . ASN A 1 97 ? 49.591 9.519 -5.614 1.00 47.34 97 ASN A C 1
ATOM 755 O O . ASN A 1 97 ? 49.811 8.927 -6.668 1.00 47.34 97 ASN A O 1
ATOM 759 N N . GLY A 1 98 ? 49.960 10.785 -5.413 1.00 50.94 98 GLY A N 1
ATOM 760 C CA . GLY A 1 98 ? 50.948 11.462 -6.238 1.00 50.94 98 GLY A CA 1
ATOM 761 C C . GLY A 1 98 ? 52.304 10.803 -6.019 1.00 50.94 98 GLY A C 1
ATOM 762 O O . GLY A 1 98 ? 52.915 11.001 -4.975 1.00 50.94 98 GLY A O 1
ATOM 763 N N . SER A 1 99 ? 52.750 10.013 -6.994 1.00 47.66 99 SER A N 1
ATOM 764 C CA . SER A 1 99 ? 54.150 9.615 -7.123 1.00 47.66 99 SER A CA 1
ATOM 765 C C . SER A 1 99 ? 54.723 10.420 -8.280 1.00 47.66 99 SER A C 1
ATOM 767 O O . SER A 1 99 ? 54.596 10.042 -9.442 1.00 47.66 99 SER A O 1
ATOM 769 N N . ASP A 1 100 ? 55.271 11.583 -7.946 1.00 57.12 100 ASP A N 1
ATOM 770 C CA . ASP A 1 100 ? 56.188 12.314 -8.809 1.00 57.12 100 ASP A CA 1
ATOM 771 C C . ASP A 1 100 ? 57.573 11.691 -8.598 1.00 57.12 100 ASP A C 1
ATOM 773 O O . ASP A 1 100 ? 58.314 12.096 -7.708 1.00 57.12 100 ASP A O 1
ATOM 777 N N . ASP A 1 101 ? 57.873 10.631 -9.350 1.00 56.56 101 ASP A N 1
ATOM 778 C CA . ASP A 1 101 ? 59.232 10.105 -9.478 1.00 56.56 101 ASP A CA 1
ATOM 779 C C . ASP A 1 101 ? 59.661 10.263 -10.934 1.00 56.56 101 ASP A C 1
ATOM 781 O O . ASP A 1 101 ? 59.385 9.439 -11.811 1.00 56.56 101 ASP A O 1
ATOM 785 N N . GLY A 1 102 ? 60.339 11.379 -11.191 1.00 56.31 102 GLY A N 1
ATOM 786 C CA . GLY A 1 102 ? 61.093 11.585 -12.412 1.00 56.31 102 GLY A CA 1
ATOM 787 C C . GLY A 1 102 ? 62.217 10.557 -12.525 1.00 56.31 102 GLY A C 1
ATOM 788 O O . GLY A 1 102 ? 63.236 10.658 -11.846 1.00 56.31 102 GLY A O 1
ATOM 789 N N . ALA A 1 103 ? 62.069 9.608 -13.448 1.00 49.41 103 ALA A N 1
ATOM 790 C CA . ALA A 1 103 ? 63.171 8.813 -13.975 1.00 49.41 103 ALA A CA 1
ATOM 791 C C . ALA A 1 103 ? 63.023 8.658 -15.500 1.00 49.41 103 ALA A C 1
ATOM 793 O O . ALA A 1 103 ? 61.964 8.319 -16.022 1.00 49.41 103 ALA A O 1
ATOM 794 N N . GLN A 1 104 ? 64.107 8.992 -16.200 1.00 56.97 104 GLN A N 1
ATOM 795 C CA . GLN A 1 104 ? 64.243 9.174 -17.648 1.00 56.97 104 GLN A CA 1
ATOM 796 C C . GLN A 1 104 ? 63.906 7.938 -18.513 1.00 56.97 104 GLN A C 1
ATOM 798 O O . GLN A 1 104 ? 64.057 6.804 -18.056 1.00 56.97 104 GLN A O 1
ATOM 803 N N . PRO A 1 105 ? 63.560 8.125 -19.806 1.00 55.75 105 PRO A N 1
ATOM 804 C CA . PRO A 1 105 ? 63.295 7.017 -20.717 1.00 55.75 105 PRO A CA 1
ATOM 805 C C . PRO A 1 105 ? 64.604 6.356 -21.172 1.00 55.75 105 PRO A C 1
ATOM 807 O O . PRO A 1 105 ? 65.488 7.023 -21.708 1.00 55.75 105 PRO A O 1
ATOM 810 N N . SER A 1 106 ? 64.714 5.035 -21.017 1.00 53.84 106 SER A N 1
ATOM 811 C CA . SER A 1 106 ? 65.695 4.235 -21.761 1.00 53.84 106 SER A CA 1
ATOM 812 C C . SER A 1 106 ? 65.013 3.632 -22.984 1.00 53.84 106 SER A C 1
ATOM 814 O O . SER A 1 106 ? 64.088 2.831 -22.867 1.00 53.84 106 SER A O 1
ATOM 816 N N . THR A 1 107 ? 65.459 4.048 -24.164 1.00 60.03 107 THR A N 1
ATOM 817 C CA . THR A 1 107 ? 65.112 3.443 -25.447 1.00 60.03 107 THR A CA 1
ATOM 818 C C . THR A 1 107 ? 65.945 2.175 -25.639 1.00 60.03 107 THR A C 1
ATOM 820 O O . THR A 1 107 ? 67.161 2.190 -25.459 1.00 60.03 107 THR A O 1
ATOM 823 N N . SER A 1 108 ? 65.304 1.067 -26.011 1.00 52.31 108 SER A N 1
ATOM 824 C CA . SER A 1 108 ? 65.992 -0.094 -26.580 1.00 52.31 108 SER A CA 1
ATOM 825 C C . SER A 1 108 ? 65.572 -0.212 -28.038 1.00 52.31 108 SER A C 1
ATOM 827 O O . SER A 1 108 ? 64.401 -0.404 -28.360 1.00 52.31 108 SER A O 1
ATOM 829 N N . THR A 1 109 ? 66.551 0.025 -28.901 1.00 48.22 109 THR A N 1
ATOM 830 C CA . THR A 1 109 ? 66.518 -0.137 -30.351 1.00 48.22 109 THR A CA 1
ATOM 831 C C . THR A 1 109 ? 66.599 -1.629 -30.677 1.00 48.22 109 THR A C 1
ATOM 833 O O . THR A 1 109 ? 67.445 -2.327 -30.116 1.00 48.22 109 THR A O 1
ATOM 836 N N . GLY A 1 110 ? 65.721 -2.101 -31.564 1.00 40.22 110 GLY A N 1
ATOM 837 C CA . GLY A 1 110 ? 65.953 -3.301 -32.372 1.00 40.22 110 GLY A CA 1
ATOM 838 C C . GLY A 1 110 ? 66.610 -2.929 -33.692 1.00 40.22 110 GLY A C 1
ATOM 839 O O . GLY A 1 110 ? 66.406 -1.771 -34.125 1.00 40.22 110 GLY A O 1
#

Sequence (110 aa):
KFAMVAPDVQIDDGKGTILISSEEGETEANNHRKLSDFAIRNGTRLQADDFLQDYTLLINVLHSEDLEKDVEFEVVGDAPERVGPKPPEPTPRNISNGSDDGAQPSTSTG

Radius of gyration: 25.82 Å; chains: 1; bounding box: 84×26×50 Å

pLDDT: mean 85.04, std 17.65, range [40.22, 98.5]